Protein AF-W1YW66-F1 (afdb_monomer_lite)

Organism: NCBI:txid408170

Secondary structure (DSSP, 8-state):
--S------TT--HHHHHTTSSPPPPGGG-EEEEEEEEE--HHHHHHHHT--TT---EEEE-SGGGTTSSEEEEEEE-SSEEEEEEEEEHHHHTT-SS-HHHHHHHHHHSTTTHHHHTT-

Structure (mmCIF, N/CA/C/O backbone):
data_AF-W1YW66-F1
#
_entry.id   AF-W1YW66-F1
#
loop_
_atom_site.group_PDB
_atom_site.id
_atom_site.type_symbol
_atom_site.label_atom_id
_atom_site.label_alt_id
_atom_site.label_comp_id
_atom_site.label_asym_id
_atom_site.label_entity_id
_atom_site.label_seq_id
_atom_site.pdbx_PDB_ins_code
_atom_site.Cartn_x
_atom_site.Cartn_y
_atom_site.Cartn_z
_atom_site.occupancy
_atom_site.B_iso_or_equiv
_atom_site.auth_seq_id
_atom_site.auth_comp_id
_atom_site.auth_asym_id
_atom_site.auth_atom_id
_atom_site.pdbx_PDB_model_num
ATOM 1 N N . TYR A 1 1 ? -9.220 -22.170 -29.364 1.00 86.00 1 TYR A N 1
ATOM 2 C CA . TYR A 1 1 ? -8.916 -20.936 -30.117 1.00 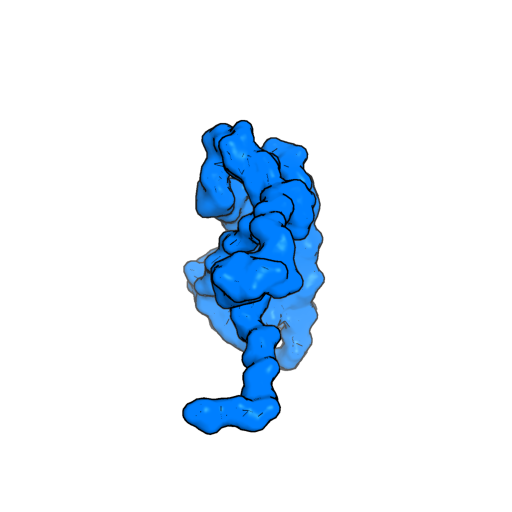86.00 1 TYR A CA 1
ATOM 3 C C . TYR A 1 1 ? -9.987 -19.897 -29.848 1.00 86.00 1 TYR A C 1
ATOM 5 O O . TYR A 1 1 ? -11.139 -20.275 -29.674 1.00 86.00 1 TYR A O 1
ATOM 13 N N . ALA A 1 2 ? -9.608 -18.620 -29.809 1.00 96.06 2 ALA A N 1
ATOM 14 C CA . ALA A 1 2 ? -10.518 -17.491 -29.624 1.00 96.06 2 ALA A CA 1
ATOM 15 C C . ALA A 1 2 ? -10.358 -16.492 -30.781 1.00 96.06 2 ALA A C 1
ATOM 17 O O . ALA A 1 2 ? -9.292 -16.427 -31.388 1.00 96.06 2 ALA A O 1
ATOM 18 N N . LYS A 1 3 ? -11.414 -15.726 -31.085 1.00 97.50 3 LYS A N 1
ATOM 19 C CA . LYS A 1 3 ? -11.387 -14.673 -32.121 1.00 97.50 3 LYS A CA 1
ATOM 20 C C . LYS A 1 3 ? -10.758 -13.361 -31.632 1.00 97.50 3 LYS A C 1
ATOM 22 O O . LYS A 1 3 ? -10.326 -12.561 -32.450 1.00 97.50 3 LYS A O 1
ATOM 27 N N . LEU A 1 4 ? -10.736 -13.145 -30.318 1.00 96.94 4 LEU A N 1
ATOM 28 C CA . LEU A 1 4 ? -10.178 -11.972 -29.651 1.00 96.94 4 LEU A CA 1
ATOM 29 C C . LEU A 1 4 ? -9.564 -12.419 -28.324 1.00 96.94 4 LEU A C 1
ATOM 31 O O . LEU A 1 4 ? -10.136 -13.266 -27.636 1.00 96.94 4 LEU A O 1
ATOM 35 N N . VAL A 1 5 ? -8.425 -11.831 -27.972 1.00 94.44 5 VAL A N 1
ATOM 36 C CA . VAL A 1 5 ? -7.771 -12.002 -26.674 1.00 94.44 5 VAL A CA 1
ATOM 37 C C . VAL A 1 5 ? -7.528 -10.613 -26.095 1.00 94.44 5 VAL A C 1
ATOM 39 O O . VAL A 1 5 ? -6.968 -9.758 -26.775 1.00 94.44 5 VAL A O 1
ATOM 42 N N . ILE A 1 6 ? -7.963 -10.392 -24.855 1.00 95.31 6 ILE A N 1
ATOM 43 C CA . ILE A 1 6 ? -7.651 -9.186 -24.082 1.00 95.31 6 ILE A CA 1
ATOM 44 C C . ILE A 1 6 ? -6.566 -9.571 -23.084 1.00 95.31 6 ILE A C 1
ATOM 46 O O . ILE A 1 6 ? -6.769 -10.475 -22.272 1.00 95.31 6 ILE A O 1
ATOM 50 N N . ILE A 1 7 ? -5.421 -8.897 -23.150 1.00 94.56 7 ILE A N 1
ATOM 51 C CA . ILE A 1 7 ? -4.338 -9.092 -22.188 1.00 94.56 7 ILE A CA 1
ATOM 52 C C . ILE A 1 7 ? -4.570 -8.128 -21.019 1.00 94.56 7 ILE A C 1
ATOM 54 O O . ILE A 1 7 ? -4.499 -6.916 -21.192 1.00 94.56 7 ILE A O 1
ATOM 58 N N . ALA A 1 8 ? -4.880 -8.677 -19.842 1.00 95.31 8 ALA A N 1
ATOM 59 C CA . ALA A 1 8 ? -5.165 -7.941 -18.605 1.00 95.31 8 ALA A CA 1
ATOM 60 C C . ALA A 1 8 ? -4.273 -8.435 -17.448 1.00 95.31 8 ALA A C 1
ATOM 62 O O . ALA A 1 8 ? -4.748 -8.696 -16.347 1.00 95.31 8 ALA A O 1
ATOM 63 N N . GLU A 1 9 ? -2.978 -8.623 -17.721 1.00 93.88 9 GLU A N 1
ATOM 64 C CA . GLU A 1 9 ? -2.010 -9.227 -16.787 1.00 93.88 9 GLU A CA 1
ATOM 65 C C . GLU A 1 9 ? -1.487 -8.277 -15.691 1.00 93.88 9 GLU A C 1
ATOM 67 O O . GLU A 1 9 ? -0.785 -8.704 -14.776 1.00 93.88 9 GLU A O 1
ATOM 72 N N . GLY A 1 10 ? -1.892 -7.005 -15.727 1.00 94.25 10 GLY A N 1
ATOM 73 C CA . GLY A 1 10 ? -1.543 -6.014 -14.709 1.00 94.25 10 GLY A CA 1
ATOM 74 C C . GLY A 1 10 ? -0.109 -5.501 -14.845 1.00 94.25 10 GLY A C 1
ATOM 75 O O . GLY A 1 10 ? 0.406 -5.374 -15.951 1.00 94.25 10 GLY A O 1
ATOM 76 N N . SER A 1 11 ? 0.516 -5.167 -13.713 1.00 92.75 11 SER A N 1
ATOM 77 C CA . SER A 1 11 ? 1.823 -4.493 -13.664 1.00 92.75 11 SER A CA 1
ATOM 78 C C . SER A 1 11 ? 2.997 -5.343 -14.161 1.00 92.75 11 SER A C 1
ATOM 80 O O . SER A 1 11 ? 4.020 -4.780 -14.529 1.00 92.75 11 SER A O 1
ATOM 82 N N . ASN A 1 12 ? 2.867 -6.674 -14.166 1.00 92.19 12 ASN A N 1
ATOM 83 C CA . ASN A 1 12 ? 3.917 -7.588 -14.618 1.00 92.19 12 ASN A CA 1
ATOM 84 C C . ASN A 1 12 ? 3.563 -8.130 -16.009 1.00 92.19 12 ASN A C 1
ATOM 86 O O . ASN A 1 12 ? 2.745 -9.038 -16.140 1.00 92.19 12 ASN A O 1
ATOM 90 N N . THR A 1 13 ? 4.199 -7.589 -17.043 1.00 92.50 13 THR A N 1
ATOM 91 C CA . THR A 1 13 ? 3.876 -7.793 -18.467 1.00 92.50 13 THR A CA 1
ATOM 92 C C . THR A 1 13 ? 4.507 -9.056 -19.074 1.00 92.50 13 THR A C 1
ATOM 94 O O . THR A 1 13 ? 5.061 -9.042 -20.173 1.00 92.50 13 THR A O 1
ATOM 97 N N . LEU A 1 14 ? 4.432 -10.188 -18.369 1.00 93.38 14 LEU A N 1
ATOM 98 C CA . LEU A 1 14 ? 5.145 -11.421 -18.732 1.00 93.38 14 LEU A CA 1
ATOM 99 C C . LEU A 1 14 ? 4.730 -11.994 -20.097 1.00 93.38 14 LEU A C 1
ATOM 101 O O . LEU A 1 14 ? 5.571 -12.528 -20.824 1.00 93.38 14 LEU A O 1
ATOM 105 N N . LEU A 1 15 ? 3.442 -11.948 -20.441 1.00 94.75 15 LEU A N 1
ATOM 106 C CA . LEU A 1 15 ? 2.929 -12.443 -21.717 1.00 94.75 15 LEU A CA 1
ATOM 107 C C . LEU A 1 15 ? 3.293 -11.488 -22.855 1.00 94.75 15 LEU A C 1
ATOM 109 O O . LEU A 1 15 ? 3.734 -11.946 -23.911 1.00 94.75 15 LEU A O 1
ATOM 113 N N . LEU A 1 16 ? 3.139 -10.180 -22.651 1.00 94.56 16 LEU A N 1
ATOM 114 C CA . LEU A 1 16 ? 3.522 -9.171 -23.640 1.00 94.56 16 LEU A CA 1
ATOM 115 C C . LEU A 1 16 ? 5.026 -9.218 -23.949 1.00 94.56 16 LEU A C 1
ATOM 117 O O . LEU A 1 16 ? 5.401 -9.170 -25.120 1.00 94.56 16 LEU A O 1
ATOM 121 N N . GLU A 1 17 ? 5.881 -9.382 -22.934 1.00 94.69 17 GLU A N 1
ATOM 122 C CA . GLU A 1 17 ? 7.333 -9.513 -23.119 1.00 94.69 17 GLU A CA 1
ATOM 123 C C . GLU A 1 17 ? 7.674 -10.796 -23.893 1.00 94.69 17 GLU A C 1
ATOM 125 O O . GLU A 1 17 ? 8.381 -10.755 -24.901 1.00 94.69 17 GLU A O 1
ATOM 130 N N . LYS A 1 18 ? 7.102 -11.945 -23.500 1.00 94.25 18 LYS A N 1
ATOM 131 C CA . LYS A 1 18 ? 7.322 -13.234 -24.190 1.00 94.25 18 LYS A CA 1
ATOM 132 C C . LYS A 1 18 ? 6.841 -13.248 -25.640 1.00 94.25 18 LYS A C 1
ATOM 134 O O . LYS A 1 18 ? 7.358 -14.020 -26.443 1.00 94.25 18 LYS A O 1
ATOM 139 N N . THR A 1 19 ? 5.830 -12.446 -25.961 1.00 94.44 19 THR A N 1
ATOM 140 C CA . THR A 1 19 ? 5.271 -12.330 -27.317 1.00 94.44 19 THR A CA 1
ATOM 141 C C . THR A 1 19 ? 5.956 -11.244 -28.148 1.00 94.44 19 THR A C 1
ATOM 143 O O . THR A 1 19 ? 5.657 -11.121 -29.334 1.00 94.44 19 THR A O 1
ATOM 146 N N . GLY A 1 20 ? 6.880 -10.476 -27.557 1.00 95.12 20 GLY A N 1
ATOM 147 C CA . GLY A 1 20 ? 7.575 -9.371 -28.220 1.00 95.12 20 GLY A CA 1
ATOM 148 C C . GLY A 1 20 ? 6.684 -8.159 -28.506 1.00 95.12 20 GLY A C 1
ATOM 149 O O . GLY A 1 20 ? 7.049 -7.315 -29.319 1.00 95.12 20 GLY A O 1
ATOM 150 N N . LEU A 1 21 ? 5.512 -8.071 -27.868 1.00 95.25 21 LEU A N 1
ATOM 151 C CA . LEU A 1 21 ? 4.577 -6.952 -28.021 1.00 95.25 21 LEU A CA 1
ATOM 152 C C . LEU A 1 21 ? 4.955 -5.744 -27.155 1.00 95.25 21 LEU A C 1
ATOM 154 O O . LEU A 1 21 ? 4.485 -4.639 -27.415 1.00 95.25 21 LEU A O 1
ATOM 158 N N . THR A 1 22 ? 5.805 -5.944 -26.147 1.00 94.00 22 THR A N 1
ATOM 159 C CA . THR A 1 22 ? 6.413 -4.875 -25.348 1.00 94.00 22 THR A CA 1
ATOM 160 C C . THR A 1 22 ? 7.884 -5.173 -25.081 1.00 94.00 22 THR A C 1
ATOM 162 O O . THR A 1 22 ? 8.303 -6.332 -25.076 1.00 94.00 22 THR A O 1
ATOM 165 N N . ALA A 1 23 ? 8.662 -4.117 -24.850 1.00 93.62 23 ALA A N 1
ATOM 166 C CA . ALA A 1 23 ? 10.015 -4.236 -24.322 1.00 93.62 23 ALA A CA 1
ATOM 167 C C . ALA A 1 23 ? 9.989 -4.697 -22.850 1.00 93.62 23 ALA A C 1
ATOM 169 O O . ALA A 1 23 ? 8.967 -4.496 -22.184 1.00 93.62 23 ALA A O 1
ATOM 170 N N . PRO A 1 24 ? 11.097 -5.268 -22.338 1.00 91.50 24 PRO A N 1
ATOM 171 C CA . PRO A 1 24 ? 11.239 -5.569 -20.920 1.00 91.50 24 PRO A CA 1
ATOM 172 C C . PRO A 1 24 ? 10.969 -4.353 -20.036 1.00 91.50 24 PRO A C 1
ATOM 174 O O . PRO A 1 24 ? 11.318 -3.225 -20.391 1.00 91.50 24 PRO A O 1
ATOM 177 N N . THR A 1 25 ? 10.370 -4.599 -18.877 1.00 91.12 25 THR A N 1
ATOM 178 C CA . THR A 1 25 ? 10.019 -3.553 -17.912 1.00 91.12 25 THR A CA 1
ATOM 179 C C . THR A 1 25 ? 11.257 -2.808 -17.386 1.00 91.12 25 THR A C 1
ATOM 181 O O . THR A 1 25 ? 12.202 -3.431 -16.902 1.00 91.12 25 THR A O 1
ATOM 184 N N . ASP A 1 26 ? 11.234 -1.471 -17.435 1.00 91.94 26 ASP A N 1
ATOM 185 C CA . ASP A 1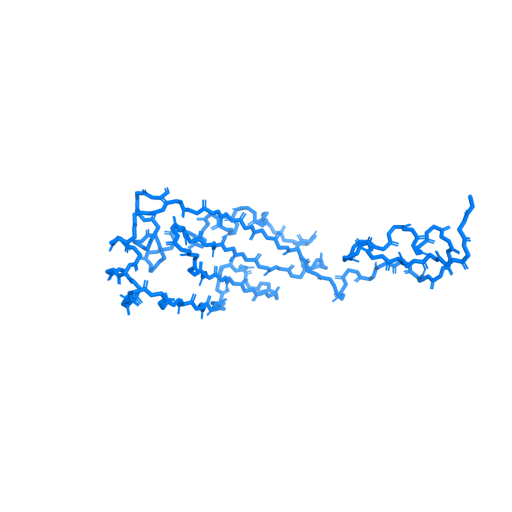 26 ? 12.286 -0.603 -16.887 1.00 91.94 26 ASP A CA 1
ATOM 186 C C . ASP A 1 26 ? 12.070 -0.363 -15.375 1.00 91.94 26 ASP A C 1
ATOM 188 O O . ASP A 1 26 ? 11.058 0.246 -15.001 1.00 91.94 26 ASP A O 1
ATOM 192 N N . PRO A 1 27 ? 13.002 -0.784 -14.492 1.00 91.81 27 PRO A N 1
ATOM 193 C CA . PRO A 1 27 ? 12.888 -0.589 -13.045 1.00 91.81 27 PRO A CA 1
ATOM 194 C C . PRO A 1 27 ? 12.720 0.868 -12.598 1.00 91.81 27 PRO A C 1
ATOM 196 O O . PRO A 1 27 ? 12.122 1.099 -11.548 1.00 91.81 27 PRO A O 1
ATOM 199 N N . SER A 1 28 ? 13.198 1.845 -13.375 1.00 92.94 28 SER A N 1
ATOM 200 C CA . SER A 1 28 ? 13.064 3.277 -13.055 1.00 92.94 28 SER A CA 1
ATOM 201 C C . SER A 1 28 ? 11.618 3.782 -13.167 1.00 92.94 28 SER A C 1
ATOM 203 O O . SER A 1 28 ? 11.245 4.788 -12.565 1.00 92.94 28 SER A O 1
ATOM 205 N N . THR A 1 29 ? 10.774 3.054 -13.904 1.00 92.38 29 THR A N 1
ATOM 206 C CA . THR A 1 29 ? 9.346 3.358 -14.097 1.00 92.38 29 THR A CA 1
ATOM 207 C C . THR A 1 29 ? 8.430 2.562 -13.166 1.00 92.38 29 THR A C 1
ATOM 209 O O . THR A 1 29 ? 7.208 2.702 -13.219 1.00 92.38 29 THR A O 1
ATOM 212 N N . MET A 1 30 ? 9.014 1.729 -12.304 1.00 94.56 30 MET A N 1
ATOM 213 C CA . MET A 1 30 ? 8.306 0.790 -11.443 1.00 94.56 30 MET A CA 1
ATOM 214 C C . MET A 1 30 ? 8.515 1.121 -9.971 1.00 94.56 30 MET A C 1
ATOM 216 O O . MET A 1 30 ? 9.510 1.719 -9.563 1.00 94.56 30 MET A O 1
ATOM 220 N N . ALA A 1 31 ? 7.585 0.653 -9.146 1.00 94.44 31 ALA A N 1
ATOM 221 C CA . ALA A 1 31 ? 7.709 0.704 -7.702 1.00 94.44 31 ALA A CA 1
ATOM 222 C C . ALA A 1 31 ? 7.259 -0.620 -7.085 1.00 94.44 31 ALA A C 1
ATOM 224 O O . ALA A 1 31 ? 6.367 -1.295 -7.603 1.00 94.44 31 ALA A O 1
ATOM 225 N N . VAL A 1 32 ? 7.873 -0.978 -5.963 1.00 94.38 32 VAL A N 1
ATOM 226 C CA . VAL A 1 32 ? 7.443 -2.092 -5.124 1.00 94.38 32 VAL A CA 1
ATOM 227 C C . VAL A 1 32 ? 6.540 -1.559 -4.018 1.00 94.38 32 VAL A C 1
ATOM 229 O O . VAL A 1 32 ? 6.856 -0.573 -3.354 1.00 94.38 32 VAL A O 1
ATOM 232 N N . GLY A 1 33 ? 5.391 -2.205 -3.838 1.00 94.62 33 GLY A N 1
ATOM 233 C CA . GLY A 1 33 ? 4.452 -1.904 -2.765 1.00 94.62 33 GLY A CA 1
ATOM 234 C C . GLY A 1 33 ? 4.405 -3.038 -1.750 1.00 94.62 33 GLY A C 1
ATOM 235 O O . GLY A 1 33 ? 4.313 -4.203 -2.133 1.00 94.62 33 GLY A O 1
ATOM 236 N N . VAL A 1 34 ? 4.410 -2.696 -0.465 1.00 95.81 34 VAL A N 1
ATOM 237 C CA . VAL A 1 34 ? 4.150 -3.627 0.638 1.00 95.81 34 VAL A CA 1
ATOM 238 C C . VAL A 1 34 ? 2.960 -3.121 1.445 1.00 95.81 34 VAL A C 1
ATOM 240 O O . VAL A 1 34 ? 2.774 -1.915 1.617 1.00 95.81 34 VAL A O 1
ATOM 243 N N . LYS A 1 35 ? 2.104 -4.040 1.891 1.00 97.25 35 LYS A N 1
ATOM 244 C CA . LYS A 1 35 ? 0.852 -3.713 2.569 1.00 97.25 35 LYS A CA 1
ATOM 245 C C . LYS A 1 35 ? 0.512 -4.765 3.614 1.00 97.25 35 LYS A C 1
ATOM 247 O O . LYS A 1 35 ? 0.544 -5.959 3.332 1.00 97.25 35 LYS A O 1
ATOM 252 N N . GLU A 1 36 ? 0.034 -4.286 4.748 1.00 97.62 36 GLU A N 1
ATOM 253 C CA . GLU A 1 36 ? -0.614 -5.052 5.799 1.00 97.62 36 GLU A CA 1
ATOM 254 C C . GLU A 1 36 ? -2.082 -4.633 5.952 1.00 97.62 36 GLU A C 1
ATOM 256 O O . GLU A 1 36 ? -2.514 -3.550 5.532 1.00 97.62 36 GLU A O 1
ATOM 261 N N . VAL A 1 37 ? -2.877 -5.527 6.538 1.00 97.94 37 VAL A N 1
ATOM 262 C CA . VAL A 1 37 ? -4.283 -5.276 6.857 1.00 97.94 37 VAL A CA 1
ATOM 263 C C . VAL A 1 37 ? -4.502 -5.577 8.329 1.00 97.94 37 VAL A C 1
ATOM 265 O O . VAL A 1 37 ? -4.384 -6.724 8.747 1.00 97.94 37 VAL A O 1
ATOM 268 N N . TYR A 1 38 ? -4.859 -4.544 9.083 1.00 97.75 38 TYR A N 1
ATOM 269 C CA . TYR A 1 38 ? -5.087 -4.611 10.523 1.00 97.75 38 TYR A CA 1
ATOM 270 C C . TYR A 1 38 ? -6.579 -4.715 10.795 1.00 97.75 38 TYR A C 1
ATOM 272 O O . TYR A 1 38 ? -7.347 -3.846 10.366 1.00 97.75 38 TYR A O 1
ATOM 280 N N . LYS A 1 39 ? -7.012 -5.773 11.483 1.00 97.69 39 LYS A N 1
ATOM 281 C CA . LYS A 1 39 ? -8.433 -5.980 11.783 1.00 97.69 39 LYS A CA 1
ATOM 282 C C . LYS A 1 39 ? -8.783 -5.223 13.052 1.00 97.69 39 LYS A C 1
ATOM 284 O O . LYS A 1 39 ? -8.269 -5.532 14.114 1.00 97.69 39 LYS A O 1
ATOM 289 N N . LEU A 1 40 ? -9.710 -4.277 12.967 1.00 96.00 40 LEU A N 1
ATOM 290 C CA . LEU A 1 40 ? -10.085 -3.444 14.106 1.00 96.00 40 LEU A CA 1
ATOM 291 C C . LEU A 1 40 ? -11.595 -3.459 14.300 1.00 96.00 40 LEU A C 1
ATOM 293 O O . LEU A 1 40 ? -12.366 -3.688 13.367 1.00 96.00 40 LEU A O 1
ATOM 297 N N . LYS A 1 41 ? -12.024 -3.206 15.535 1.00 95.19 41 LYS A N 1
ATOM 298 C CA . LYS A 1 41 ? -13.437 -2.960 15.809 1.00 95.19 41 LYS A CA 1
ATOM 299 C C . LYS A 1 41 ? -13.856 -1.646 15.158 1.00 95.19 41 LYS A C 1
ATOM 301 O O . LYS A 1 41 ? -13.057 -0.712 15.076 1.00 95.19 41 LYS A O 1
ATOM 306 N N . LYS A 1 42 ? -15.112 -1.558 14.722 1.00 93.69 42 LYS A N 1
ATOM 307 C CA . LYS A 1 42 ? -15.636 -0.346 14.081 1.00 93.69 42 LYS A CA 1
ATOM 308 C C . LYS A 1 42 ? -15.491 0.872 14.997 1.00 93.69 42 LYS A C 1
ATOM 310 O O . LYS A 1 42 ? -15.052 1.922 14.546 1.00 93.69 42 LYS A O 1
ATOM 315 N N . GLU A 1 43 ? -15.738 0.692 16.291 1.00 94.25 43 GLU A N 1
ATOM 316 C CA . GLU A 1 43 ? -15.616 1.755 17.286 1.00 94.25 43 GLU A CA 1
ATOM 317 C C . GLU A 1 43 ? -14.164 2.240 17.432 1.00 94.25 43 GLU A C 1
ATOM 319 O O . GLU A 1 43 ? -13.925 3.423 17.658 1.00 94.25 43 GLU A O 1
ATOM 324 N N . ASP A 1 44 ? -13.173 1.353 17.287 1.00 95.38 44 ASP A N 1
ATOM 325 C CA . ASP A 1 44 ? -11.759 1.746 17.305 1.00 95.38 44 ASP A CA 1
ATOM 326 C C . ASP A 1 44 ? -11.401 2.593 16.075 1.00 95.38 44 ASP A C 1
ATOM 328 O O . ASP A 1 44 ? -10.682 3.583 16.206 1.00 95.38 44 ASP A O 1
ATOM 332 N N . LEU A 1 45 ? -11.918 2.234 14.894 1.00 95.06 45 LEU A N 1
ATOM 333 C CA . LEU A 1 45 ? -11.714 2.997 13.657 1.00 95.06 45 LEU A CA 1
ATOM 334 C C . LEU A 1 45 ? -12.336 4.393 13.754 1.00 95.06 45 LEU A C 1
ATOM 336 O O . LEU A 1 45 ? -11.650 5.386 13.513 1.00 95.06 45 LEU A O 1
ATOM 340 N N . GLU A 1 46 ? -13.608 4.468 14.146 1.00 95.31 46 GLU A N 1
ATOM 341 C CA . GLU A 1 46 ? -14.357 5.723 14.270 1.00 95.31 46 GLU A CA 1
ATOM 342 C C . GLU A 1 46 ? -13.693 6.678 15.267 1.00 95.31 46 GLU A C 1
ATOM 344 O O . GLU A 1 46 ? -13.424 7.833 14.935 1.00 95.31 46 GLU A O 1
ATOM 349 N N . ASN A 1 47 ? -13.329 6.181 16.454 1.00 94.94 47 ASN A N 1
ATOM 350 C CA . ASN A 1 47 ? -12.730 7.012 17.497 1.00 94.94 47 ASN A CA 1
ATOM 351 C C . ASN A 1 47 ? -11.319 7.505 17.142 1.00 94.94 47 ASN A C 1
ATOM 353 O O . ASN A 1 47 ? -10.976 8.648 17.439 1.00 94.94 47 ASN A O 1
ATOM 357 N N . ARG A 1 48 ? -10.475 6.662 16.533 1.00 94.56 48 ARG A N 1
ATOM 358 C CA . ARG A 1 48 ? -9.069 7.018 16.253 1.00 94.56 48 ARG A CA 1
ATOM 359 C C . ARG A 1 48 ? -8.912 7.894 15.017 1.00 94.56 48 ARG A C 1
ATOM 361 O O . ARG A 1 48 ? -7.948 8.651 14.940 1.00 94.56 48 ARG A O 1
ATOM 368 N N . LEU A 1 49 ? -9.826 7.769 14.057 1.00 94.62 49 LEU A N 1
ATOM 369 C CA . LEU A 1 49 ? -9.754 8.451 12.762 1.00 94.62 49 LEU A CA 1
ATOM 370 C C . LEU A 1 49 ? -10.813 9.547 12.602 1.00 94.62 49 LEU A C 1
ATOM 372 O O . LEU A 1 49 ? -10.884 10.156 11.540 1.00 94.62 49 LEU A O 1
ATOM 376 N N . MET A 1 50 ? -11.600 9.818 13.652 1.00 95.06 50 MET A N 1
ATOM 377 C CA . MET A 1 50 ? -12.673 10.821 13.663 1.00 95.06 50 MET A CA 1
ATOM 378 C C . MET A 1 50 ? -13.714 10.575 12.558 1.00 95.06 50 MET A C 1
ATOM 380 O O . MET A 1 50 ? -14.116 11.499 11.854 1.00 95.06 50 MET A O 1
ATOM 384 N N . LEU A 1 51 ? -14.123 9.315 12.390 1.00 95.94 51 LEU A N 1
ATOM 385 C CA . LEU A 1 51 ? -15.083 8.889 11.365 1.00 95.94 51 LEU A CA 1
ATOM 386 C C . LEU A 1 51 ? -16.460 8.624 11.979 1.00 95.94 51 LEU A C 1
ATOM 388 O O . LEU A 1 51 ? -16.590 8.413 13.184 1.00 95.94 51 LEU A O 1
ATOM 392 N N . SER A 1 52 ? -17.503 8.626 11.151 1.00 95.94 52 SER A N 1
ATOM 393 C CA . SER A 1 52 ? -18.864 8.280 11.563 1.00 95.94 52 SER A CA 1
ATOM 394 C C . SER A 1 52 ? -19.584 7.489 10.474 1.00 95.94 52 SER A C 1
ATOM 396 O O . SER A 1 52 ? -19.531 7.836 9.297 1.00 95.94 52 SER A O 1
ATOM 398 N N . GLY A 1 53 ? -20.303 6.432 10.858 1.00 92.69 53 GLY A N 1
ATOM 399 C CA . GLY A 1 53 ? -21.168 5.707 9.927 1.00 92.69 53 GLY A CA 1
ATOM 400 C C . GLY A 1 53 ? -20.374 4.951 8.860 1.00 92.69 53 GLY A C 1
ATOM 401 O O . GLY A 1 53 ? -19.766 3.928 9.176 1.00 92.69 53 GLY A O 1
ATOM 402 N N . ASP A 1 54 ? -20.440 5.416 7.611 1.00 94.50 54 ASP A N 1
ATOM 403 C CA . ASP A 1 54 ? -19.741 4.836 6.450 1.00 94.50 54 ASP A CA 1
ATOM 404 C C . ASP A 1 54 ? -18.618 5.752 5.915 1.00 94.50 54 ASP A C 1
ATOM 406 O O . ASP A 1 54 ? -18.094 5.519 4.823 1.00 94.50 54 ASP A O 1
ATOM 410 N N . ASP A 1 55 ? -18.230 6.781 6.676 1.00 96.75 55 ASP A N 1
ATOM 411 C CA . ASP A 1 55 ? -17.093 7.632 6.332 1.00 96.75 55 ASP A CA 1
ATOM 412 C C . ASP A 1 55 ? -15.776 6.841 6.325 1.00 96.75 55 ASP A C 1
ATOM 414 O O . ASP A 1 55 ? -15.572 5.885 7.078 1.00 96.75 55 ASP A O 1
ATOM 418 N N . GLY A 1 56 ? -14.843 7.280 5.483 1.00 96.25 56 GLY A N 1
ATOM 419 C CA . GLY A 1 56 ? -13.513 6.697 5.365 1.00 96.25 56 GLY A CA 1
ATOM 420 C C . GLY A 1 56 ? -12.431 7.765 5.324 1.00 96.25 56 GLY A C 1
ATOM 421 O O . GLY A 1 56 ? -12.678 8.921 4.985 1.00 96.25 56 GLY A O 1
ATOM 422 N N . MET A 1 57 ? -11.206 7.356 5.637 1.00 96.44 57 MET A N 1
ATOM 423 C CA . MET A 1 57 ? -10.027 8.204 5.535 1.00 96.44 57 MET A CA 1
ATOM 424 C C . MET A 1 57 ? -9.059 7.610 4.517 1.00 96.44 57 MET A C 1
ATOM 426 O O . MET A 1 57 ? -8.773 6.410 4.548 1.00 96.44 57 MET A O 1
ATOM 430 N N . ALA A 1 58 ? -8.519 8.473 3.656 1.00 97.12 58 ALA A N 1
ATOM 431 C CA . ALA A 1 58 ? -7.358 8.171 2.839 1.00 97.12 58 ALA A CA 1
ATOM 432 C C . ALA A 1 58 ? -6.189 9.073 3.251 1.00 97.12 58 ALA A C 1
ATOM 434 O O . ALA A 1 58 ? -6.198 10.268 2.961 1.00 97.12 58 ALA A O 1
ATOM 435 N N . TRP A 1 59 ? -5.194 8.515 3.944 1.00 96.25 59 TRP A N 1
ATOM 436 C CA . TRP A 1 59 ? -4.040 9.272 4.426 1.00 96.25 59 TRP A CA 1
ATOM 437 C C . TRP A 1 59 ? -2.771 8.829 3.700 1.00 96.25 59 TRP A C 1
ATOM 439 O O . TRP A 1 59 ? -2.377 7.669 3.785 1.00 96.25 59 TRP A O 1
ATOM 449 N N . LEU A 1 60 ? -2.127 9.768 3.003 1.00 95.81 60 LEU A N 1
ATOM 450 C CA . LEU A 1 60 ? -0.794 9.615 2.419 1.00 95.81 60 LEU A CA 1
ATOM 451 C C . LEU A 1 60 ? 0.284 10.245 3.304 1.00 95.81 60 LEU A C 1
ATOM 453 O O . LEU A 1 60 ? 0.124 11.355 3.814 1.00 95.81 60 LEU A O 1
ATOM 457 N N . THR A 1 61 ? 1.408 9.557 3.445 1.00 92.06 61 THR A N 1
ATOM 458 C CA . THR A 1 61 ? 2.544 10.011 4.248 1.00 92.06 61 THR A CA 1
ATOM 459 C C . THR A 1 61 ? 3.820 10.004 3.421 1.00 92.06 61 THR A C 1
ATOM 461 O O . THR A 1 61 ? 4.088 9.043 2.703 1.00 92.06 61 THR A O 1
ATOM 464 N N . LEU A 1 62 ? 4.622 11.055 3.560 1.00 91.06 62 LEU A N 1
ATOM 465 C CA . LEU A 1 62 ? 5.931 11.199 2.930 1.00 91.06 62 LEU A CA 1
ATOM 466 C C . LEU A 1 62 ? 6.972 11.476 4.014 1.00 91.06 62 LEU A C 1
ATOM 468 O O . LEU A 1 62 ? 6.649 12.094 5.032 1.00 91.06 62 LEU A O 1
ATOM 472 N N . GLY A 1 63 ? 8.213 11.063 3.777 1.00 86.62 63 GLY A N 1
ATOM 473 C CA . GLY A 1 63 ? 9.333 11.338 4.669 1.00 86.62 63 GLY A CA 1
ATOM 474 C C . GLY A 1 63 ? 10.161 10.097 4.972 1.00 86.62 63 GLY A C 1
ATOM 475 O O . GLY A 1 63 ? 10.290 9.199 4.148 1.00 86.62 63 GLY A O 1
ATOM 476 N N . ASP A 1 64 ? 10.718 10.061 6.179 1.00 85.31 64 ASP A N 1
ATOM 477 C CA . ASP A 1 64 ? 11.794 9.140 6.560 1.00 85.31 64 ASP A CA 1
ATOM 478 C C . ASP A 1 64 ? 11.392 7.652 6.596 1.00 85.31 64 ASP A C 1
ATOM 480 O O . ASP A 1 64 ? 12.247 6.776 6.689 1.00 85.31 64 ASP A O 1
ATOM 484 N N . MET A 1 65 ? 10.100 7.323 6.461 1.00 84.19 65 MET A N 1
ATOM 485 C CA . MET A 1 65 ? 9.659 5.923 6.403 1.00 84.19 65 MET A CA 1
ATOM 486 C C . MET A 1 65 ? 10.260 5.152 5.224 1.00 84.19 65 MET A C 1
ATOM 488 O O . MET A 1 65 ? 10.447 3.946 5.329 1.00 84.19 65 MET A O 1
ATOM 492 N N . THR A 1 66 ? 10.594 5.830 4.124 1.00 85.88 66 THR A N 1
ATOM 493 C CA . THR A 1 66 ? 11.275 5.220 2.973 1.00 85.88 66 THR A CA 1
ATOM 494 C C . THR A 1 66 ? 12.798 5.266 3.097 1.00 85.88 66 THR A C 1
ATOM 496 O O . THR A 1 66 ? 13.494 4.969 2.134 1.00 85.88 66 THR A O 1
ATOM 499 N N . SER A 1 67 ? 13.339 5.658 4.259 1.00 84.69 67 SER A N 1
ATOM 500 C CA . SER A 1 67 ? 14.778 5.884 4.477 1.00 84.69 67 SER A CA 1
ATOM 501 C C . SER A 1 67 ? 15.392 6.846 3.445 1.00 84.69 67 SER A C 1
ATOM 503 O O . SER A 1 67 ? 16.514 6.654 2.984 1.00 84.69 67 SER A O 1
ATOM 505 N N . GLY A 1 68 ? 14.625 7.865 3.038 1.00 85.19 68 GLY A N 1
ATOM 506 C CA . GLY A 1 68 ? 15.042 8.874 2.059 1.00 85.19 68 GLY A CA 1
ATOM 507 C C . GLY A 1 68 ? 14.856 8.487 0.587 1.00 85.19 68 GLY A C 1
ATOM 508 O O . GLY A 1 68 ? 15.120 9.318 -0.280 1.00 85.19 68 GLY A O 1
ATOM 509 N N . LEU A 1 69 ? 14.385 7.272 0.289 1.00 89.81 69 LEU A N 1
ATOM 510 C CA . LEU A 1 69 ? 14.129 6.822 -1.083 1.00 89.81 69 LEU A CA 1
ATOM 511 C C . LEU A 1 69 ? 12.833 7.410 -1.650 1.00 89.81 69 LEU A C 1
ATOM 513 O O . LEU A 1 69 ? 11.922 7.780 -0.897 1.00 89.81 69 LEU A O 1
ATOM 517 N N . LEU A 1 70 ? 12.716 7.444 -2.983 1.00 89.56 70 LEU A N 1
ATOM 518 C CA . LEU A 1 70 ? 11.484 7.863 -3.642 1.00 89.56 70 LEU A CA 1
ATOM 519 C C . LEU A 1 70 ? 10.345 6.907 -3.274 1.00 89.56 70 LEU A C 1
ATOM 521 O O . LEU A 1 70 ? 10.396 5.708 -3.555 1.00 89.56 70 LEU A O 1
ATOM 525 N N . GLY A 1 71 ? 9.298 7.450 -2.658 1.00 92.19 71 GLY A N 1
ATOM 526 C CA . GLY A 1 71 ? 8.172 6.653 -2.205 1.00 92.19 71 GLY A CA 1
ATOM 527 C C . GLY A 1 71 ? 7.326 7.344 -1.143 1.00 92.19 71 GLY A C 1
ATOM 528 O O . GLY A 1 71 ? 7.464 8.539 -0.881 1.00 92.19 71 GLY A O 1
ATOM 529 N N . GLY A 1 72 ? 6.442 6.569 -0.523 1.00 94.75 72 GLY A N 1
ATOM 530 C CA . GLY A 1 72 ? 5.565 7.050 0.536 1.00 94.75 72 GLY A CA 1
ATOM 531 C C . GLY A 1 72 ? 4.742 5.941 1.176 1.00 94.75 72 GLY A C 1
ATOM 532 O O . GLY A 1 72 ? 4.594 4.851 0.627 1.00 94.75 72 GLY A O 1
ATOM 533 N N . GLY A 1 73 ? 4.209 6.237 2.356 1.00 95.56 73 GLY A N 1
ATOM 534 C CA . GLY A 1 73 ? 3.275 5.383 3.085 1.00 95.56 73 GLY A CA 1
ATOM 535 C C . GLY A 1 73 ? 1.817 5.767 2.842 1.00 95.56 73 GLY A C 1
ATOM 536 O O . GLY A 1 73 ? 1.512 6.893 2.439 1.00 95.56 73 GLY A O 1
ATOM 537 N N . PHE A 1 74 ? 0.909 4.844 3.131 1.00 97.19 74 PHE A N 1
ATOM 538 C CA . PHE A 1 74 ? -0.526 5.086 3.125 1.00 97.19 74 PHE A CA 1
ATOM 539 C C . PHE A 1 74 ? -1.236 4.372 4.278 1.00 97.19 74 PHE A C 1
ATOM 541 O O . PHE A 1 74 ? -0.817 3.300 4.717 1.00 97.19 74 PHE A O 1
ATOM 548 N N . ILE A 1 75 ? -2.342 4.961 4.740 1.00 97.62 75 ILE A N 1
ATOM 549 C CA . ILE A 1 75 ? -3.282 4.381 5.707 1.00 97.62 75 ILE A CA 1
ATOM 550 C C . ILE A 1 75 ? -4.698 4.640 5.201 1.00 97.62 75 ILE A C 1
ATOM 552 O O . ILE A 1 75 ? -5.136 5.792 5.151 1.00 97.62 75 ILE A O 1
ATOM 556 N N . TYR A 1 76 ? -5.408 3.575 4.831 1.00 97.88 76 TYR A N 1
ATOM 557 C CA . TYR A 1 76 ? -6.761 3.639 4.278 1.00 97.88 76 TYR A CA 1
ATOM 558 C C . TYR A 1 76 ? -7.752 2.850 5.119 1.00 97.88 76 TYR A C 1
ATOM 560 O O . TYR A 1 76 ? -7.516 1.684 5.448 1.00 97.88 76 TYR A O 1
ATOM 568 N N . THR A 1 77 ? -8.888 3.470 5.418 1.00 97.75 77 THR A N 1
ATOM 569 C CA . THR A 1 77 ? -9.973 2.827 6.157 1.00 97.75 77 THR A CA 1
ATOM 570 C C . THR A 1 77 ? -10.782 1.908 5.244 1.00 97.75 77 THR A C 1
ATOM 572 O O . THR A 1 77 ? -11.319 2.339 4.227 1.00 97.75 77 THR A O 1
ATOM 575 N N . ASN A 1 78 ? -10.900 0.641 5.635 1.00 96.00 78 ASN A N 1
ATOM 576 C CA . ASN A 1 78 ? -11.933 -0.272 5.149 1.00 96.00 78 ASN A CA 1
ATOM 577 C C . ASN A 1 78 ? -13.099 -0.292 6.157 1.00 96.00 78 ASN A C 1
ATOM 579 O O . ASN A 1 78 ? -13.005 0.278 7.239 1.00 96.00 78 ASN A O 1
ATOM 583 N N . LYS A 1 79 ? -14.176 -1.034 5.867 1.00 92.69 79 LYS A N 1
ATOM 584 C CA . LYS A 1 79 ? -15.342 -1.131 6.772 1.00 92.69 79 LYS A CA 1
ATOM 585 C C . LYS A 1 79 ? -15.016 -1.634 8.187 1.00 92.69 79 LYS A C 1
ATOM 587 O O . LYS A 1 79 ? -15.688 -1.251 9.137 1.00 92.69 79 LYS A O 1
ATOM 592 N N . ASP A 1 80 ? -14.034 -2.521 8.319 1.00 93.12 80 ASP A N 1
ATOM 593 C CA . ASP A 1 80 ? -13.692 -3.195 9.580 1.00 93.12 80 ASP A CA 1
ATOM 594 C C . ASP A 1 80 ? -12.183 -3.485 9.715 1.00 93.12 80 ASP A C 1
ATOM 596 O O . ASP A 1 80 ? -11.754 -4.417 10.402 1.00 93.12 80 ASP A O 1
ATOM 600 N N . SER A 1 81 ? -11.362 -2.720 8.994 1.00 97.00 81 SER A N 1
ATOM 601 C CA . SER A 1 81 ? -9.905 -2.850 9.004 1.00 97.00 81 SER A CA 1
ATOM 602 C C . SER A 1 81 ? -9.212 -1.577 8.526 1.00 97.00 81 SER A C 1
ATOM 604 O O . SER A 1 81 ? -9.831 -0.718 7.898 1.00 97.00 81 SER A O 1
ATOM 606 N N . LEU A 1 82 ? -7.906 -1.483 8.775 1.00 97.56 82 LEU A N 1
ATOM 607 C CA . LEU A 1 82 ? -7.025 -0.516 8.123 1.00 97.56 82 LEU A CA 1
ATOM 608 C C . LEU A 1 82 ? -6.107 -1.222 7.134 1.00 97.56 82 LEU A C 1
ATOM 610 O O . LEU A 1 82 ? -5.453 -2.203 7.472 1.00 97.56 82 LEU A O 1
ATOM 614 N N . SER A 1 83 ? -6.040 -0.690 5.918 1.00 98.19 83 SER A N 1
ATOM 615 C CA . SER A 1 83 ? -4.994 -1.014 4.955 1.00 98.19 83 SER A CA 1
ATOM 616 C C . SER A 1 83 ? -3.827 -0.063 5.179 1.00 98.19 83 SER A C 1
ATOM 618 O O . SER A 1 83 ? -3.955 1.125 4.892 1.00 98.19 83 SER A O 1
ATOM 620 N N . VAL A 1 84 ? -2.705 -0.580 5.668 1.00 97.81 84 VAL A N 1
ATOM 621 C CA . VAL A 1 84 ? -1.490 0.205 5.908 1.00 97.81 84 VAL A CA 1
ATOM 622 C C . VAL A 1 84 ? -0.406 -0.318 4.998 1.00 97.81 84 VAL A C 1
ATOM 624 O O . VAL A 1 84 ? -0.224 -1.525 4.886 1.00 97.81 84 VAL A O 1
ATOM 627 N N . GLY A 1 85 ? 0.315 0.560 4.330 1.00 96.81 85 GLY A N 1
ATOM 628 C CA . GLY A 1 85 ? 1.382 0.111 3.461 1.00 96.81 85 GLY A CA 1
ATOM 629 C C . GLY A 1 85 ? 2.297 1.229 3.045 1.00 96.81 85 GLY A C 1
ATOM 630 O O . GLY A 1 85 ? 2.165 2.370 3.485 1.00 96.81 85 GLY A O 1
ATOM 631 N N . MET A 1 86 ? 3.233 0.875 2.185 1.00 95.69 86 MET A N 1
ATOM 632 C CA . MET A 1 86 ? 4.163 1.814 1.599 1.00 95.69 86 MET A CA 1
ATOM 633 C C . MET A 1 86 ? 4.597 1.366 0.214 1.00 95.69 86 MET A C 1
ATOM 635 O O . MET A 1 86 ? 4.437 0.207 -0.170 1.00 95.69 86 MET A O 1
ATOM 639 N N . VAL A 1 87 ? 5.135 2.319 -0.529 1.00 95.00 87 VAL A N 1
ATOM 640 C CA . VAL A 1 87 ? 5.640 2.149 -1.884 1.00 95.00 87 VAL A CA 1
ATOM 641 C C . VAL A 1 87 ? 7.037 2.746 -1.945 1.00 95.00 87 VAL A C 1
ATOM 643 O O . VAL A 1 87 ? 7.253 3.830 -1.403 1.00 95.00 87 VAL A O 1
ATOM 646 N N . VAL A 1 88 ? 7.962 2.051 -2.603 1.00 95.00 88 VAL A N 1
ATOM 647 C CA . VAL A 1 88 ? 9.337 2.502 -2.858 1.00 95.00 88 VAL A CA 1
ATOM 648 C C . VAL A 1 88 ? 9.685 2.223 -4.320 1.00 95.00 88 VAL A C 1
ATOM 650 O O . VAL A 1 88 ? 9.287 1.186 -4.854 1.00 95.00 88 VAL A O 1
ATOM 653 N N . GLY A 1 89 ? 10.403 3.132 -4.981 1.00 94.25 89 GLY A N 1
ATOM 654 C CA . GLY A 1 89 ? 10.888 2.930 -6.351 1.00 94.25 89 GLY A CA 1
ATOM 655 C C . GLY A 1 89 ? 11.683 1.626 -6.501 1.00 94.25 89 GLY A C 1
ATOM 656 O O . GLY A 1 89 ? 12.504 1.285 -5.647 1.00 94.25 89 GLY A O 1
ATOM 657 N N . LEU A 1 90 ? 11.438 0.877 -7.580 1.00 93.06 90 LEU A N 1
ATOM 658 C CA . LEU A 1 90 ? 12.057 -0.437 -7.783 1.00 93.06 90 LEU A CA 1
ATOM 659 C C . LEU A 1 90 ? 13.554 -0.322 -8.110 1.00 93.06 90 LEU A C 1
ATOM 661 O O . LEU A 1 90 ? 14.340 -1.178 -7.708 1.00 93.06 90 LEU A O 1
ATOM 665 N N . GLU A 1 91 ? 13.964 0.744 -8.799 1.00 92.19 91 GLU A N 1
ATOM 666 C CA . GLU A 1 91 ? 15.384 1.036 -9.021 1.00 92.19 91 GLU A CA 1
ATOM 667 C C . GLU A 1 91 ? 16.137 1.325 -7.707 1.00 92.19 91 GLU A C 1
ATOM 669 O O . GLU A 1 91 ? 17.288 0.910 -7.539 1.00 92.19 91 GLU A O 1
ATOM 674 N N . ASP A 1 92 ? 15.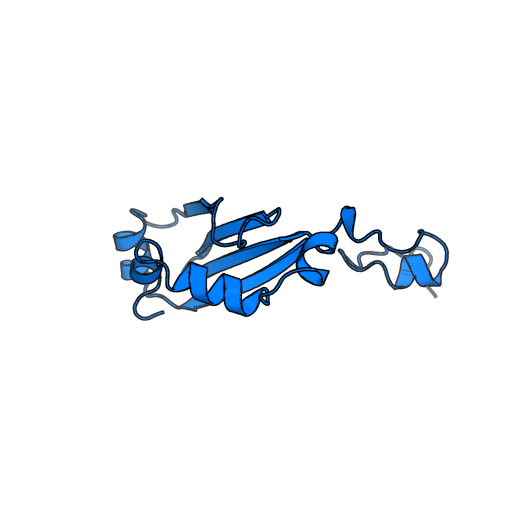483 2.017 -6.773 1.00 87.56 92 ASP A N 1
ATOM 675 C CA . ASP A 1 92 ? 16.082 2.480 -5.521 1.00 87.56 92 ASP A CA 1
ATOM 676 C C . ASP A 1 92 ? 16.178 1.365 -4.480 1.00 87.56 92 ASP A C 1
ATOM 678 O O . ASP A 1 92 ? 17.202 1.220 -3.810 1.00 87.56 92 ASP A O 1
ATOM 682 N N . ILE A 1 93 ? 15.138 0.533 -4.362 1.00 87.94 93 ILE A N 1
ATOM 683 C CA . ILE A 1 93 ? 15.108 -0.534 -3.356 1.00 87.94 93 ILE A CA 1
ATOM 684 C C . ILE A 1 93 ? 16.215 -1.574 -3.572 1.00 87.94 93 ILE A C 1
ATOM 686 O O . ILE A 1 93 ? 16.738 -2.121 -2.607 1.00 87.94 93 ILE A O 1
ATOM 690 N N . GLY A 1 94 ? 16.635 -1.807 -4.823 1.00 81.25 94 GLY A N 1
ATOM 691 C CA . GLY A 1 94 ? 17.753 -2.704 -5.136 1.00 81.25 94 GLY A CA 1
ATOM 692 C C . GLY A 1 94 ? 19.112 -2.215 -4.617 1.00 81.25 94 GLY A C 1
ATOM 693 O O . GLY A 1 94 ? 20.068 -2.987 -4.602 1.00 81.25 94 GLY A O 1
ATOM 694 N N . LYS A 1 95 ? 19.200 -0.946 -4.198 1.00 83.81 95 LYS A N 1
ATOM 695 C CA . LYS A 1 95 ? 20.403 -0.290 -3.663 1.00 83.81 95 LYS A CA 1
ATOM 696 C C . LYS A 1 95 ? 20.265 0.052 -2.170 1.00 83.81 95 LYS A C 1
ATOM 698 O O . LYS A 1 95 ? 21.181 0.644 -1.608 1.00 83.81 95 LYS A O 1
ATOM 703 N N . ALA A 1 96 ? 19.125 -0.259 -1.551 1.00 87.88 96 ALA A N 1
ATOM 704 C CA . ALA A 1 96 ? 18.809 0.126 -0.182 1.00 87.88 96 ALA A CA 1
ATOM 705 C C . ALA A 1 96 ? 19.425 -0.828 0.852 1.00 87.88 96 ALA A C 1
ATOM 707 O O . ALA A 1 96 ? 19.473 -2.037 0.644 1.00 87.88 96 ALA A O 1
ATOM 708 N N . ASP A 1 97 ? 19.790 -0.292 2.018 1.00 87.88 97 ASP A N 1
ATOM 709 C CA . ASP A 1 97 ? 20.305 -1.083 3.150 1.00 87.88 97 ASP A CA 1
ATOM 710 C C . ASP A 1 97 ? 19.194 -1.755 3.982 1.00 87.88 97 ASP A C 1
ATOM 712 O O . ASP A 1 97 ? 19.469 -2.435 4.971 1.00 87.88 97 ASP A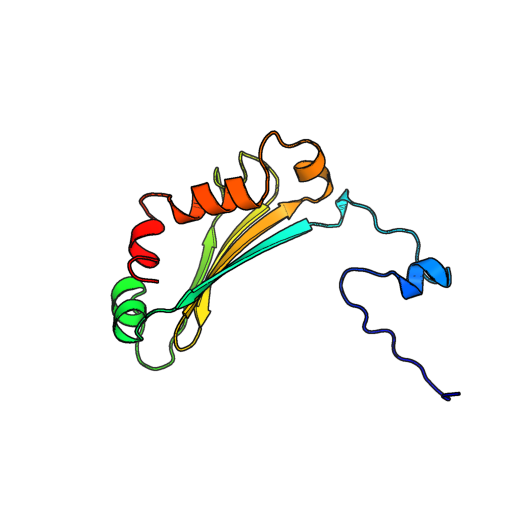 O 1
ATOM 716 N N . ARG A 1 98 ? 17.925 -1.530 3.623 1.00 90.25 98 ARG A N 1
ATOM 717 C CA . ARG A 1 98 ? 16.744 -2.039 4.330 1.00 90.25 98 ARG A CA 1
ATOM 718 C C . ARG A 1 98 ? 15.745 -2.616 3.342 1.00 90.25 98 ARG A C 1
ATOM 720 O O . ARG A 1 98 ? 15.547 -2.059 2.262 1.00 90.25 98 ARG A O 1
ATOM 727 N N . SER A 1 99 ? 15.083 -3.696 3.738 1.00 91.62 99 SER A N 1
ATOM 728 C CA . SER A 1 99 ? 13.979 -4.261 2.970 1.00 91.62 99 SER A CA 1
ATOM 729 C C . SER A 1 99 ? 12.717 -3.392 3.080 1.00 91.62 99 SER A C 1
ATOM 731 O O . SER A 1 99 ? 12.577 -2.558 3.980 1.00 91.62 99 SER A O 1
ATOM 733 N N . VAL A 1 100 ? 11.759 -3.592 2.171 1.0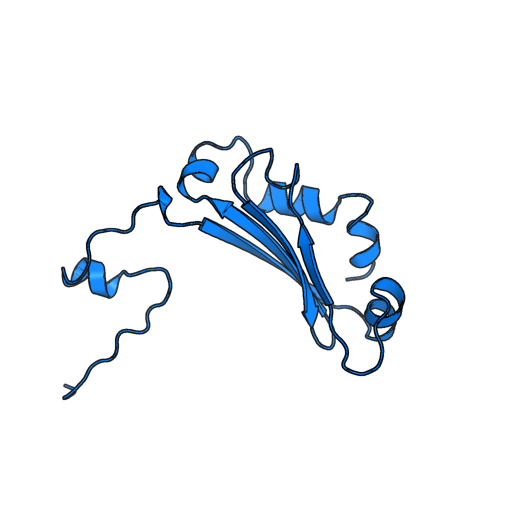0 92.56 100 VAL A N 1
ATOM 734 C CA . VAL A 1 100 ? 10.458 -2.902 2.243 1.00 92.56 100 VAL A CA 1
ATOM 735 C C . VAL A 1 100 ? 9.659 -3.298 3.484 1.00 92.56 100 VAL A C 1
ATOM 737 O O . VAL A 1 100 ? 8.950 -2.465 4.038 1.00 92.56 100 VAL A O 1
ATOM 740 N N . ASP A 1 101 ? 9.785 -4.540 3.951 1.00 92.38 101 ASP A N 1
ATOM 741 C CA . ASP A 1 101 ? 9.158 -5.023 5.183 1.00 92.38 101 ASP A CA 1
ATOM 742 C C . ASP A 1 101 ? 9.792 -4.407 6.440 1.00 92.38 101 ASP A C 1
ATOM 744 O O . ASP A 1 101 ? 9.060 -4.015 7.353 1.00 92.38 101 ASP A O 1
ATOM 748 N N . ASP A 1 102 ? 11.113 -4.204 6.467 1.00 93.00 102 ASP A N 1
ATOM 749 C CA . ASP A 1 102 ? 11.785 -3.474 7.547 1.00 93.00 102 ASP A CA 1
ATOM 750 C C . ASP A 1 102 ? 11.323 -2.015 7.598 1.00 93.00 102 ASP A C 1
ATOM 752 O O . ASP A 1 102 ? 11.086 -1.453 8.674 1.00 93.00 102 ASP A O 1
ATOM 756 N N . MET A 1 103 ? 11.216 -1.373 6.432 1.00 93.94 103 MET A N 1
ATOM 757 C CA . MET A 1 103 ? 10.716 -0.004 6.328 1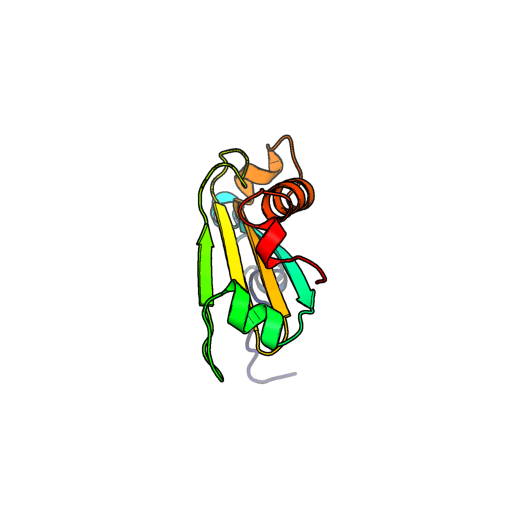.00 93.94 103 MET A CA 1
ATOM 758 C C . MET A 1 103 ? 9.251 0.091 6.773 1.00 93.94 103 MET A C 1
ATOM 760 O O . MET A 1 103 ? 8.911 0.996 7.540 1.00 93.94 103 MET A O 1
ATOM 764 N N . LEU A 1 104 ? 8.406 -0.870 6.381 1.00 95.50 104 LEU A N 1
ATOM 765 C CA . LEU A 1 104 ? 7.010 -0.927 6.812 1.00 95.50 104 LEU A CA 1
ATOM 766 C C . LEU A 1 104 ? 6.916 -1.114 8.325 1.00 95.50 104 LEU A C 1
ATOM 768 O O . LEU A 1 104 ? 6.167 -0.392 8.978 1.00 95.50 104 LEU A O 1
ATOM 772 N N . SER A 1 105 ? 7.729 -2.004 8.893 1.00 94.31 105 SER A N 1
ATOM 773 C CA . SER A 1 105 ? 7.791 -2.239 10.338 1.00 94.31 105 SER A CA 1
ATOM 774 C C . SER A 1 105 ? 8.175 -0.972 11.107 1.00 94.31 105 SER A C 1
ATOM 776 O O . SER A 1 105 ? 7.593 -0.664 12.150 1.00 94.31 105 SER A O 1
ATOM 778 N N . ALA A 1 106 ? 9.122 -0.184 10.588 1.00 93.25 106 ALA A N 1
ATOM 779 C CA . ALA A 1 106 ? 9.464 1.109 11.179 1.00 93.25 106 ALA A CA 1
ATOM 780 C C . ALA A 1 106 ? 8.335 2.140 11.032 1.00 93.25 106 ALA A C 1
ATOM 782 O O . ALA A 1 106 ? 8.080 2.902 11.967 1.00 93.25 106 ALA A O 1
ATOM 783 N N . PHE A 1 107 ? 7.635 2.152 9.895 1.00 95.19 107 PHE A N 1
ATOM 784 C CA . PHE A 1 107 ? 6.490 3.030 9.674 1.00 95.19 107 PHE A CA 1
ATOM 785 C C . PHE A 1 107 ? 5.340 2.727 10.642 1.00 95.19 107 PHE A C 1
ATOM 787 O O . PHE A 1 107 ? 4.837 3.638 11.301 1.00 95.19 107 PHE A O 1
ATOM 794 N N . THR A 1 108 ? 4.954 1.459 10.784 1.00 95.81 108 THR A N 1
ATOM 795 C CA . THR A 1 108 ? 3.857 1.029 11.665 1.00 95.81 108 THR A CA 1
ATOM 796 C C . THR A 1 108 ? 4.212 1.178 13.143 1.00 95.81 108 THR A C 1
ATOM 798 O O . THR A 1 108 ? 3.339 1.493 13.951 1.00 95.81 108 THR A O 1
ATOM 801 N N . SER A 1 109 ? 5.497 1.065 13.493 1.00 95.19 109 SER A N 1
ATOM 802 C CA . SER A 1 109 ? 6.006 1.304 14.852 1.00 95.19 109 SER A CA 1
ATOM 803 C C . SER A 1 109 ? 6.190 2.786 15.197 1.00 95.19 109 SER A C 1
ATOM 805 O O . SER A 1 109 ? 6.450 3.119 16.356 1.00 95.19 109 SER A O 1
ATOM 807 N N . HIS A 1 110 ? 6.067 3.698 14.228 1.00 95.25 110 HIS A N 1
ATOM 808 C CA . HIS A 1 110 ? 6.273 5.121 14.472 1.00 95.25 110 HIS A CA 1
ATOM 809 C C . HIS A 1 110 ? 5.275 5.643 15.530 1.00 95.25 110 HIS A C 1
ATOM 811 O O . HIS A 1 110 ? 4.080 5.355 15.424 1.00 95.25 110 HIS A O 1
ATOM 817 N N . PRO A 1 111 ? 5.686 6.476 16.511 1.00 95.00 111 PRO A N 1
ATOM 818 C CA . PRO A 1 111 ? 4.826 6.881 17.634 1.00 95.00 111 PRO A CA 1
ATOM 819 C C . PRO A 1 111 ? 3.514 7.579 17.251 1.00 95.00 111 PRO A C 1
ATOM 821 O O . PRO A 1 111 ? 2.565 7.580 18.030 1.00 95.00 111 PRO A O 1
ATOM 824 N N . ARG A 1 112 ? 3.448 8.184 16.058 1.00 92.19 112 ARG A N 1
ATOM 825 C CA . ARG A 1 112 ? 2.215 8.793 15.522 1.00 92.19 112 ARG A CA 1
ATOM 826 C C . ARG A 1 112 ? 1.309 7.815 14.764 1.00 92.19 112 ARG A C 1
ATOM 828 O O . ARG A 1 112 ? 0.161 8.158 14.518 1.00 92.19 112 ARG A O 1
ATOM 835 N N . ILE A 1 113 ? 1.817 6.642 14.391 1.00 95.12 113 ILE A N 1
ATOM 836 C CA . ILE A 1 113 ? 1.101 5.631 13.600 1.00 95.12 113 ILE A CA 1
ATOM 837 C C . ILE A 1 113 ? 0.678 4.454 14.477 1.00 95.12 113 ILE A C 1
ATOM 839 O O . ILE A 1 113 ? -0.492 4.085 14.462 1.00 95.12 113 ILE A O 1
ATOM 843 N N . ALA A 1 114 ? 1.579 3.926 15.310 1.00 96.50 114 ALA A N 1
ATOM 844 C CA . ALA A 1 114 ? 1.313 2.777 16.177 1.00 96.50 114 ALA A CA 1
ATOM 845 C C . ALA A 1 114 ? 0.013 2.892 17.010 1.00 96.50 114 ALA A C 1
ATOM 847 O O . ALA A 1 114 ? -0.714 1.900 17.109 1.00 96.50 114 ALA A O 1
ATOM 848 N N . PRO A 1 115 ? -0.368 4.069 17.564 1.00 96.19 115 PRO A N 1
ATOM 849 C CA . PRO A 1 115 ? -1.635 4.206 18.287 1.00 96.19 115 PRO A CA 1
ATOM 850 C C . PRO A 1 115 ? -2.876 3.941 17.427 1.00 96.19 115 PRO A C 1
ATOM 852 O O . PRO A 1 115 ? -3.878 3.451 17.947 1.00 96.19 115 PRO A O 1
ATOM 855 N N . LEU A 1 116 ? -2.813 4.222 16.121 1.00 95.25 116 LEU A N 1
ATOM 856 C CA . LEU A 1 116 ? -3.908 3.958 15.185 1.00 95.25 116 LEU A CA 1
ATOM 857 C C . LEU A 1 116 ? -4.140 2.451 15.016 1.00 95.25 116 LEU A C 1
ATOM 859 O O . LEU A 1 116 ? -5.283 2.023 14.871 1.00 95.25 116 LEU A O 1
ATOM 863 N N . LEU A 1 117 ? -3.074 1.651 15.112 1.00 96.31 117 LEU A N 1
ATOM 864 C CA . LEU A 1 117 ? -3.064 0.211 14.822 1.00 96.31 117 LEU A CA 1
ATOM 865 C C . LEU A 1 117 ? -3.233 -0.671 16.067 1.00 96.31 117 LEU A C 1
ATOM 867 O O . LEU A 1 117 ? -3.321 -1.889 15.966 1.00 96.31 117 LEU A O 1
ATOM 871 N N . LYS A 1 118 ? -3.293 -0.074 17.262 1.00 95.00 118 LYS A N 1
ATOM 872 C CA . LYS A 1 118 ? -3.365 -0.805 18.532 1.00 95.00 118 LYS A CA 1
ATOM 873 C C . LYS A 1 118 ? -4.529 -1.811 18.563 1.00 95.00 118 LYS A C 1
ATOM 875 O O . LYS A 1 118 ? -5.669 -1.441 18.285 1.00 95.00 118 LYS A O 1
ATOM 880 N N . ASN A 1 119 ? -4.261 -3.034 19.023 1.00 90.38 119 ASN A N 1
ATOM 881 C CA . ASN A 1 119 ? -5.216 -4.154 19.081 1.00 90.38 119 ASN A CA 1
ATOM 882 C C . ASN A 1 119 ? -5.683 -4.681 17.708 1.00 90.38 119 ASN A C 1
ATOM 884 O O . ASN A 1 119 ? -6.708 -5.363 17.663 1.00 90.38 119 ASN A O 1
ATOM 888 N N . GLY A 1 120 ? -4.985 -4.323 16.627 1.00 84.69 120 GLY A N 1
ATOM 889 C CA . GLY A 1 120 ? -5.268 -4.779 15.266 1.00 84.69 120 GLY A CA 1
ATOM 890 C C . GLY A 1 120 ? -4.281 -5.789 14.724 1.00 84.69 120 GLY A C 1
ATOM 891 O O . GLY A 1 120 ? -3.282 -6.074 15.424 1.00 84.69 120 GLY A O 1
#

InterPro domains:
  IPR039651 Protein FixC-like [PTHR43624] (2-120)

pLDDT: mean 93.62, std 3.5, range [81.25, 98.19]

Radius of gyration: 18.36 Å; chains: 1; bounding box: 42×32×51 Å

Sequence (120 aa):
YAKLVIIAEGSNTLLLEKTGLTAPTDPSTMAVGVKEVYKLKKEDLENRLMLSGDDGMAWLTLGDMTSGLLGGGFIYTNKDSLSVGMVVGLEDIGKADRSVDDMLSAFTSHPRIAPLLKNG

Foldseek 3Di:
DDPDDDDPPPPQCVVCCVVVVDPDDDLQPDKDKDKDKFFAAQVLQCVVVVDDDPDKDWDWADDCLQVPAPWTWIWIDDNGIIITIIMGRRVVQVVDPDHRVRSSVCVCPPPSRVSSRPPD